Protein AF-A0A7Z9KFK8-F1 (afdb_monomer_lite)

Structure (mmCIF, N/CA/C/O backbone):
data_AF-A0A7Z9KFK8-F1
#
_entry.id   AF-A0A7Z9KFK8-F1
#
loop_
_atom_site.group_PDB
_atom_site.id
_atom_site.type_symbol
_atom_site.label_atom_id
_atom_site.label_alt_id
_atom_site.label_comp_id
_atom_site.label_asym_id
_atom_site.label_entity_id
_atom_site.label_seq_id
_atom_site.pdbx_PDB_ins_code
_atom_site.Cartn_x
_atom_site.Cartn_y
_atom_site.Cartn_z
_atom_site.occupancy
_atom_site.B_iso_or_equiv
_atom_site.auth_seq_id
_atom_site.auth_comp_id
_atom_site.auth_asym_id
_atom_site.auth_atom_id
_atom_site.pdbx_PDB_model_num
ATOM 1 N N . MET A 1 1 ? 0.778 9.798 16.156 1.00 34.56 1 MET A N 1
ATOM 2 C CA . MET A 1 1 ? 1.479 8.511 15.940 1.00 34.56 1 MET A CA 1
ATOM 3 C C . MET A 1 1 ? 1.431 8.204 14.452 1.00 34.56 1 MET A C 1
ATOM 5 O O . MET A 1 1 ? 0.389 7.818 13.950 1.00 34.56 1 MET A O 1
ATOM 9 N N . THR A 1 2 ? 2.523 8.495 13.750 1.00 33.72 2 THR A N 1
ATOM 10 C CA . THR A 1 2 ? 2.667 8.562 12.281 1.00 33.72 2 THR A CA 1
ATOM 11 C C . THR A 1 2 ? 3.536 7.418 11.734 1.00 33.72 2 THR A C 1
ATOM 13 O O . THR A 1 2 ? 4.184 7.559 10.703 1.00 33.72 2 THR A O 1
ATOM 16 N N . TRP A 1 3 ? 3.560 6.272 12.418 1.00 33.00 3 TRP A N 1
ATOM 17 C CA . TRP A 1 3 ? 4.518 5.192 12.146 1.00 33.00 3 TRP A CA 1
ATOM 18 C C . TRP A 1 3 ? 4.251 4.384 10.862 1.00 33.00 3 TRP A C 1
ATOM 20 O O . TRP A 1 3 ? 5.112 3.622 10.447 1.00 33.00 3 TRP A O 1
ATOM 30 N N . HIS A 1 4 ? 3.114 4.571 10.186 1.00 51.75 4 HIS A N 1
ATOM 31 C CA . HIS A 1 4 ? 2.727 3.735 9.035 1.00 51.75 4 HIS A CA 1
ATOM 32 C C . HIS A 1 4 ? 3.219 4.253 7.670 1.00 51.75 4 HIS A C 1
ATOM 34 O O . HIS A 1 4 ? 3.119 3.540 6.680 1.00 51.75 4 HIS A O 1
ATOM 40 N N . ARG A 1 5 ? 3.736 5.490 7.589 1.00 55.34 5 ARG A N 1
ATOM 41 C CA . ARG A 1 5 ? 4.104 6.131 6.305 1.00 55.34 5 ARG A CA 1
ATOM 42 C C . ARG A 1 5 ? 5.576 5.994 5.908 1.00 55.34 5 ARG A C 1
ATOM 44 O O . ARG A 1 5 ? 5.968 6.530 4.885 1.00 55.34 5 ARG A O 1
ATOM 51 N N . LEU A 1 6 ? 6.403 5.324 6.708 1.00 59.72 6 LEU A N 1
ATOM 52 C CA . LEU A 1 6 ? 7.857 5.293 6.482 1.00 59.72 6 LEU A CA 1
ATOM 53 C C . LEU A 1 6 ? 8.360 4.013 5.815 1.00 59.72 6 LEU A C 1
ATOM 55 O O . LEU A 1 6 ? 9.530 3.944 5.449 1.00 59.72 6 LEU A O 1
ATOM 59 N N . ALA A 1 7 ? 7.500 3.012 5.636 1.00 73.12 7 ALA A N 1
ATOM 60 C CA . ALA A 1 7 ? 7.941 1.707 5.168 1.00 73.12 7 ALA A CA 1
ATOM 61 C C . ALA A 1 7 ? 8.442 1.730 3.710 1.00 73.12 7 ALA A C 1
ATOM 63 O O . ALA A 1 7 ? 9.516 1.196 3.438 1.00 73.12 7 ALA A O 1
ATOM 64 N N . LEU A 1 8 ? 7.746 2.408 2.787 1.00 76.75 8 LEU A N 1
ATOM 65 C CA . LEU A 1 8 ? 8.168 2.456 1.381 1.00 76.75 8 LEU A CA 1
ATOM 66 C C . LEU A 1 8 ? 9.407 3.344 1.162 1.00 76.75 8 LEU A C 1
ATOM 68 O O . LEU A 1 8 ? 10.319 2.897 0.467 1.00 76.75 8 LEU A O 1
ATOM 72 N N . PRO A 1 9 ? 9.542 4.532 1.792 1.00 83.31 9 PRO A N 1
ATOM 73 C CA . PRO A 1 9 ? 10.786 5.304 1.746 1.00 83.31 9 PRO A CA 1
ATOM 74 C C . PRO A 1 9 ? 11.987 4.545 2.316 1.00 83.31 9 PRO A C 1
ATOM 76 O O . PRO A 1 9 ? 13.079 4.589 1.744 1.00 83.31 9 PRO A O 1
ATOM 79 N N . ALA A 1 10 ? 11.795 3.818 3.423 1.00 81.19 10 ALA A N 1
ATOM 80 C CA . ALA A 1 10 ? 12.844 2.992 4.012 1.00 81.19 10 ALA A CA 1
ATOM 81 C C . ALA A 1 10 ? 13.258 1.852 3.067 1.00 81.19 10 ALA A C 1
ATOM 83 O O . ALA A 1 10 ? 14.452 1.639 2.854 1.00 81.19 10 ALA A O 1
ATOM 84 N N . ALA A 1 11 ? 12.290 1.181 2.435 1.00 80.94 11 ALA A N 1
ATOM 85 C CA . ALA A 1 11 ? 12.551 0.149 1.433 1.00 80.94 11 ALA A CA 1
ATOM 86 C C . ALA A 1 11 ? 13.299 0.700 0.207 1.00 80.94 11 ALA A C 1
ATOM 88 O O . ALA A 1 11 ? 14.254 0.079 -0.253 1.00 80.94 11 ALA A O 1
ATOM 89 N N . ILE A 1 12 ? 12.925 1.888 -0.287 1.00 84.81 12 ILE A N 1
ATOM 90 C CA . ILE A 1 12 ? 13.634 2.583 -1.375 1.00 84.81 12 ILE A CA 1
ATOM 91 C C . ILE A 1 12 ? 15.085 2.857 -0.981 1.00 84.81 12 ILE A C 1
ATOM 93 O O . ILE A 1 12 ? 16.001 2.557 -1.744 1.00 84.81 12 ILE A O 1
ATOM 97 N N . THR A 1 13 ? 15.302 3.380 0.225 1.00 86.50 13 THR A N 1
ATOM 98 C CA . THR A 1 13 ? 16.644 3.702 0.727 1.00 86.50 13 THR A CA 1
ATOM 99 C C . THR A 1 13 ? 17.506 2.445 0.829 1.00 86.50 13 THR A C 1
ATOM 101 O O . THR A 1 13 ? 18.637 2.431 0.350 1.00 86.50 13 THR A O 1
ATOM 104 N N . SER A 1 14 ? 16.955 1.366 1.389 1.00 83.12 14 SER A N 1
ATOM 105 C CA . SER A 1 14 ? 17.642 0.077 1.499 1.00 83.12 14 SER A CA 1
ATOM 106 C C . SER A 1 14 ? 17.992 -0.505 0.125 1.00 83.12 14 SER A C 1
ATOM 108 O O . SER A 1 14 ? 19.139 -0.887 -0.102 1.00 83.12 14 SER A O 1
ATOM 110 N N . ALA A 1 15 ? 17.049 -0.487 -0.821 1.00 82.69 15 ALA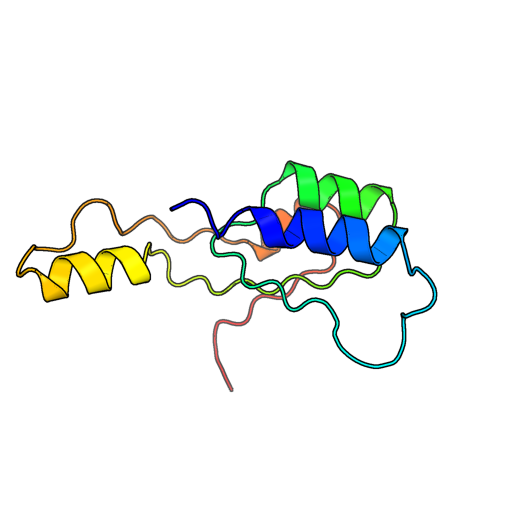 A N 1
ATOM 111 C CA . ALA A 1 15 ? 17.257 -0.991 -2.176 1.00 82.69 15 ALA A CA 1
ATOM 112 C C . ALA A 1 15 ? 18.320 -0.205 -2.964 1.00 82.69 15 ALA A C 1
ATOM 114 O O . ALA A 1 15 ? 19.010 -0.782 -3.805 1.00 82.69 15 ALA A O 1
ATOM 115 N N . LEU A 1 16 ? 18.449 1.099 -2.704 1.00 84.12 16 LEU A N 1
ATOM 116 C CA . LEU A 1 16 ? 19.483 1.946 -3.302 1.00 84.12 16 LEU A CA 1
ATOM 117 C C . LEU A 1 16 ? 20.854 1.745 -2.645 1.00 84.12 16 LEU A C 1
ATOM 119 O O . LEU A 1 16 ? 21.867 1.813 -3.337 1.00 84.12 16 LEU A O 1
ATOM 123 N N . HIS A 1 17 ? 20.895 1.503 -1.333 1.00 85.38 17 HIS A N 1
ATOM 124 C CA . HIS A 1 17 ? 22.148 1.314 -0.603 1.00 85.38 17 HIS A CA 1
ATOM 125 C C . HIS A 1 17 ? 22.779 -0.063 -0.865 1.00 85.38 17 HIS A C 1
ATOM 127 O O . HIS A 1 17 ? 23.996 -0.167 -0.985 1.00 85.38 17 HIS A O 1
ATOM 133 N N . GLU A 1 18 ? 21.964 -1.114 -1.004 1.00 77.25 18 GLU A N 1
ATOM 134 C CA . GLU A 1 18 ? 22.435 -2.498 -1.159 1.00 77.25 18 GLU A CA 1
ATOM 135 C C . GLU A 1 18 ? 21.780 -3.224 -2.355 1.00 77.25 18 GLU A C 1
ATOM 137 O O . GLU A 1 18 ? 21.079 -4.227 -2.189 1.00 77.25 18 GLU A O 1
ATOM 142 N N . PRO A 1 19 ? 22.031 -2.783 -3.602 1.00 66.25 19 PRO A N 1
ATOM 143 C CA . PRO A 1 19 ? 21.339 -3.298 -4.789 1.00 66.25 19 PRO A CA 1
ATOM 144 C C . PRO A 1 19 ? 21.612 -4.786 -5.090 1.00 66.25 19 PRO A C 1
ATOM 146 O O . PRO A 1 19 ? 20.836 -5.419 -5.807 1.00 66.25 19 PRO A O 1
ATOM 149 N N . GLN A 1 20 ? 22.701 -5.345 -4.545 1.00 66.38 20 GLN A N 1
ATOM 150 C CA . GLN A 1 20 ? 23.139 -6.737 -4.726 1.00 66.38 20 GLN A CA 1
ATOM 151 C C . GLN A 1 20 ? 22.428 -7.734 -3.789 1.00 66.38 20 GLN A C 1
ATOM 153 O O . GLN A 1 20 ? 22.490 -8.933 -4.037 1.00 66.38 20 GLN A O 1
ATOM 158 N N . ARG A 1 21 ? 21.697 -7.289 -2.750 1.00 65.19 21 ARG A N 1
ATOM 159 C CA . ARG A 1 21 ? 20.957 -8.184 -1.824 1.00 65.19 21 ARG A CA 1
ATOM 160 C C . ARG A 1 21 ? 19.685 -8.806 -2.423 1.00 65.19 21 ARG A C 1
ATOM 162 O O . ARG A 1 21 ? 18.843 -9.349 -1.710 1.00 65.19 21 ARG A O 1
ATOM 169 N N . ARG A 1 22 ? 19.550 -8.782 -3.749 1.00 53.38 22 ARG A N 1
ATOM 170 C CA . ARG A 1 22 ? 18.513 -9.503 -4.492 1.00 53.38 22 ARG A CA 1
ATOM 171 C C . ARG A 1 22 ? 18.824 -11.003 -4.450 1.00 53.38 22 ARG A C 1
ATOM 173 O O . ARG A 1 22 ? 19.415 -11.527 -5.385 1.00 53.38 22 ARG A O 1
ATOM 180 N N . GLY A 1 23 ? 18.463 -11.703 -3.377 1.00 39.72 23 GLY A N 1
ATOM 181 C CA . GLY A 1 23 ? 18.571 -13.168 -3.400 1.00 39.72 23 GLY A CA 1
ATOM 182 C C . GLY A 1 23 ? 18.495 -13.914 -2.078 1.00 39.72 23 GLY A C 1
ATOM 183 O O . GLY A 1 23 ? 18.205 -15.105 -2.095 1.00 39.72 23 GLY A O 1
ATOM 184 N N . SER A 1 24 ? 18.697 -13.273 -0.931 1.00 30.56 24 SER A N 1
ATOM 185 C CA . SER A 1 24 ? 18.605 -13.985 0.345 1.00 30.56 24 SER A CA 1
ATOM 186 C C . SER A 1 24 ? 18.176 -13.045 1.458 1.00 30.56 24 SER A C 1
ATOM 188 O O . SER A 1 24 ? 18.928 -12.149 1.827 1.00 30.56 24 SER A O 1
ATOM 190 N N . VAL A 1 25 ? 17.002 -13.332 2.021 1.00 30.75 25 VAL A N 1
ATOM 191 C CA . VAL A 1 25 ? 16.434 -12.730 3.234 1.00 30.75 25 VAL A CA 1
ATOM 192 C C . VAL A 1 25 ? 15.849 -11.330 3.037 1.00 30.75 25 VAL A C 1
ATOM 194 O O . VAL A 1 25 ? 16.554 -10.344 2.858 1.00 30.75 25 VAL A O 1
ATOM 197 N N . GLY A 1 26 ? 14.520 -11.276 3.158 1.00 32.75 26 GLY A N 1
ATOM 198 C CA . GLY A 1 26 ? 13.763 -10.051 3.362 1.00 32.75 26 GLY A CA 1
ATOM 199 C C . GLY A 1 26 ? 13.622 -9.212 2.106 1.00 32.75 26 GLY A C 1
ATOM 200 O O . GLY A 1 26 ? 14.186 -8.125 2.011 1.00 32.75 26 GLY A O 1
ATOM 201 N N . THR A 1 27 ? 12.757 -9.634 1.183 1.00 41.41 27 THR A N 1
ATOM 202 C CA . THR A 1 27 ? 11.923 -8.619 0.539 1.00 41.41 27 THR A CA 1
ATOM 203 C C . THR A 1 27 ? 11.356 -7.772 1.676 1.00 41.41 27 THR A C 1
ATOM 205 O O . THR A 1 27 ? 10.854 -8.380 2.623 1.00 41.41 27 THR A O 1
ATOM 208 N N . PRO A 1 28 ? 11.508 -6.438 1.698 1.00 46.41 28 PRO A N 1
ATOM 209 C CA . PRO A 1 28 ? 10.935 -5.655 2.777 1.00 46.41 28 PRO A CA 1
ATOM 210 C C . PRO A 1 28 ? 9.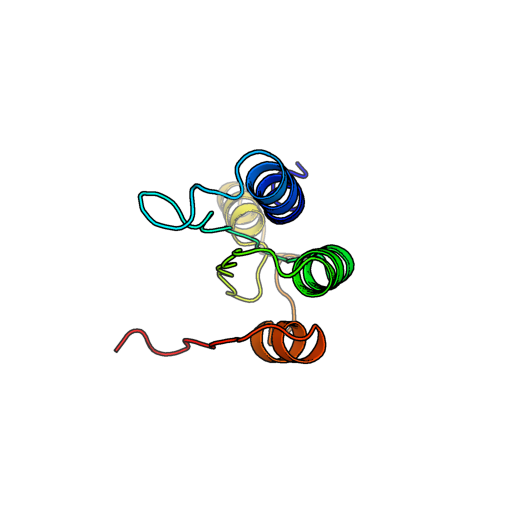424 -5.801 2.650 1.00 46.41 28 PRO A C 1
ATOM 212 O O . PRO A 1 28 ? 8.800 -5.086 1.874 1.00 46.41 28 PRO A O 1
ATOM 215 N N . GLU A 1 29 ? 8.858 -6.784 3.350 1.00 42.50 29 GLU A N 1
ATOM 216 C CA . GLU A 1 29 ? 7.429 -6.970 3.516 1.00 42.50 29 GLU A CA 1
ATOM 217 C C . GLU A 1 29 ? 6.959 -5.737 4.265 1.00 42.50 29 GLU A C 1
ATOM 219 O O . GLU A 1 29 ? 7.019 -5.619 5.486 1.00 42.50 29 GLU A O 1
ATOM 224 N N . MET A 1 30 ? 6.632 -4.725 3.479 1.00 49.44 30 MET A N 1
ATOM 225 C CA . MET A 1 30 ? 6.089 -3.497 3.987 1.00 49.44 30 MET A CA 1
ATOM 226 C C . MET A 1 30 ? 4.709 -3.831 4.516 1.00 49.44 30 MET A C 1
ATOM 228 O O . MET A 1 30 ? 3.892 -4.334 3.766 1.00 49.44 30 MET A O 1
ATOM 232 N N . GLU A 1 31 ? 4.436 -3.515 5.773 1.00 47.38 31 GLU A N 1
ATOM 233 C CA . GLU A 1 31 ? 3.070 -3.426 6.260 1.00 47.38 31 GLU A CA 1
ATOM 234 C C . GLU A 1 31 ? 2.619 -1.971 6.110 1.00 47.38 31 GLU A C 1
ATOM 236 O O . GLU A 1 31 ? 2.762 -1.152 7.020 1.00 47.38 31 GLU A O 1
ATOM 241 N N . ALA A 1 32 ? 2.150 -1.595 4.920 1.00 52.72 32 ALA A N 1
ATOM 242 C CA . ALA A 1 32 ? 1.552 -0.280 4.742 1.00 52.72 32 ALA A CA 1
ATOM 243 C C . ALA A 1 32 ? 0.042 -0.405 4.851 1.00 52.72 32 ALA A C 1
ATOM 245 O O . ALA A 1 32 ? -0.597 -0.971 3.972 1.00 52.72 32 ALA A O 1
ATOM 246 N N . SER A 1 33 ? -0.538 0.206 5.883 1.00 52.31 33 SER A N 1
ATOM 247 C CA . SER A 1 33 ? -1.980 0.465 5.898 1.00 52.31 33 SER A CA 1
ATOM 248 C C . SER A 1 33 ? -2.390 1.406 4.761 1.00 52.31 33 SER A C 1
ATOM 250 O O . SER A 1 33 ? -3.533 1.379 4.314 1.00 52.31 33 SER A O 1
ATOM 252 N N . GLN A 1 34 ? -1.453 2.228 4.264 1.00 61.84 34 GLN A N 1
ATOM 253 C CA . GLN A 1 34 ? -1.672 3.057 3.086 1.00 61.84 34 GLN A CA 1
ATOM 254 C C . GLN A 1 34 ? -0.346 3.442 2.400 1.00 61.84 34 GLN A C 1
ATOM 256 O O . GLN A 1 34 ? 0.373 4.301 2.918 1.00 61.84 34 GLN A O 1
ATOM 261 N N . PRO A 1 35 ? 0.008 2.833 1.253 1.00 63.22 35 PRO A N 1
ATOM 262 C CA . PRO A 1 35 ? 1.166 3.263 0.471 1.00 63.22 35 PRO A CA 1
ATOM 263 C C . PRO A 1 35 ? 0.979 4.692 -0.064 1.00 63.22 35 PRO A C 1
ATOM 265 O O . PRO A 1 35 ? -0.119 5.076 -0.475 1.00 63.22 35 PRO A O 1
ATOM 268 N N . CYS A 1 36 ? 2.055 5.485 -0.092 1.00 71.12 36 CYS A N 1
ATOM 269 C CA . CYS A 1 36 ? 2.045 6.783 -0.761 1.00 71.12 36 CYS A CA 1
ATOM 270 C C . CYS A 1 36 ? 2.212 6.588 -2.274 1.00 71.12 36 CYS A C 1
ATOM 272 O O . CYS A 1 36 ? 3.176 5.971 -2.730 1.00 71.12 36 CYS A O 1
ATOM 274 N N . LEU A 1 37 ? 1.309 7.165 -3.071 1.00 75.81 37 LEU A N 1
ATOM 275 C CA . LEU A 1 37 ? 1.347 7.072 -4.538 1.00 75.81 37 LEU A CA 1
ATOM 276 C C . LEU A 1 37 ? 2.681 7.548 -5.136 1.00 75.81 37 LEU A C 1
ATOM 278 O O . LEU A 1 37 ? 3.203 6.936 -6.066 1.00 75.81 37 LEU A O 1
ATOM 282 N N . GLY A 1 38 ? 3.257 8.620 -4.583 1.00 82.31 38 GLY A N 1
ATOM 283 C CA . GLY A 1 38 ? 4.525 9.171 -5.070 1.00 82.31 38 GLY A CA 1
ATOM 284 C C . GLY A 1 38 ? 5.713 8.226 -4.871 1.00 82.31 38 GLY A C 1
ATOM 285 O O . GLY A 1 38 ? 6.632 8.182 -5.690 1.00 82.31 38 GLY A O 1
ATOM 286 N N . GLU A 1 39 ? 5.686 7.424 -3.811 1.00 83.44 39 GLU A N 1
ATOM 287 C CA . GLU A 1 39 ? 6.753 6.474 -3.495 1.00 83.44 39 GLU A CA 1
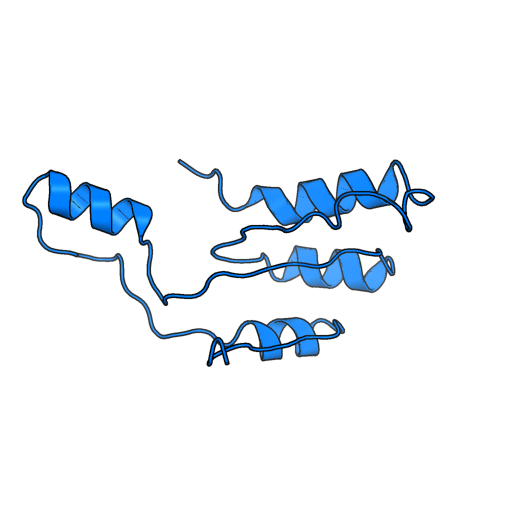ATOM 288 C C . GLU A 1 39 ? 6.676 5.238 -4.403 1.00 83.44 39 GLU A C 1
ATOM 290 O O . GLU A 1 39 ? 7.713 4.771 -4.877 1.00 83.44 39 GLU A O 1
ATOM 295 N N . LEU A 1 40 ? 5.463 4.774 -4.742 1.00 86.38 40 LEU A N 1
ATOM 296 C CA . LEU A 1 40 ? 5.262 3.723 -5.748 1.00 86.38 40 LEU A CA 1
ATOM 297 C C . LEU A 1 40 ? 5.857 4.144 -7.098 1.00 86.38 40 LEU A C 1
ATOM 299 O O . LEU A 1 40 ? 6.653 3.407 -7.682 1.00 86.38 40 LEU A O 1
ATOM 303 N N . ALA A 1 41 ? 5.540 5.356 -7.562 1.00 89.12 41 ALA A N 1
ATOM 304 C CA . ALA A 1 41 ? 6.080 5.881 -8.815 1.00 89.12 41 ALA A CA 1
ATOM 305 C C . ALA A 1 41 ? 7.614 6.009 -8.786 1.00 89.12 41 ALA A C 1
ATOM 307 O O . ALA A 1 41 ? 8.288 5.707 -9.771 1.00 89.12 41 ALA A O 1
ATOM 308 N N . THR A 1 42 ? 8.182 6.414 -7.646 1.00 89.62 42 THR A N 1
ATOM 309 C CA . THR A 1 42 ? 9.637 6.535 -7.472 1.00 89.62 42 THR A CA 1
ATOM 310 C C . THR A 1 42 ? 10.327 5.179 -7.605 1.00 89.62 42 THR A C 1
ATOM 312 O O . THR A 1 42 ? 11.277 5.034 -8.373 1.00 89.62 42 THR A O 1
ATOM 315 N N . ALA A 1 43 ? 9.833 4.162 -6.904 1.00 87.44 43 ALA A N 1
ATOM 316 C CA . ALA A 1 43 ? 10.417 2.828 -6.963 1.00 87.44 43 ALA A CA 1
ATOM 317 C C . ALA A 1 43 ? 10.282 2.177 -8.351 1.00 87.44 43 ALA A C 1
ATOM 319 O O . ALA A 1 43 ? 11.245 1.561 -8.814 1.00 87.44 43 ALA A O 1
ATOM 320 N N . ALA A 1 44 ? 9.163 2.394 -9.056 1.00 90.62 44 ALA A N 1
ATOM 321 C CA . ALA A 1 44 ? 9.002 1.962 -10.446 1.00 90.62 44 ALA A CA 1
ATOM 322 C C . ALA A 1 44 ? 10.003 2.658 -11.383 1.00 90.62 44 ALA A C 1
ATOM 324 O O . ALA A 1 44 ? 10.697 1.996 -12.156 1.00 90.62 44 ALA A O 1
ATOM 325 N N . ARG A 1 45 ? 10.152 3.987 -11.272 1.00 91.62 45 ARG A N 1
ATOM 326 C CA . ARG A 1 45 ? 11.090 4.778 -12.089 1.00 91.62 45 ARG A CA 1
ATOM 327 C C . ARG A 1 45 ? 12.536 4.300 -11.958 1.00 91.62 45 ARG A C 1
ATOM 329 O O . ARG A 1 45 ? 13.274 4.313 -12.939 1.00 91.62 45 ARG A O 1
ATOM 336 N N . HIS A 1 46 ? 12.939 3.886 -10.761 1.00 89.44 46 HIS A N 1
ATOM 337 C CA . HIS A 1 46 ? 14.288 3.388 -10.488 1.00 89.44 46 HIS A CA 1
ATOM 338 C C . HIS A 1 46 ? 14.432 1.868 -10.660 1.00 89.44 46 HIS A C 1
ATOM 340 O O . HIS A 1 46 ? 15.512 1.338 -10.405 1.00 89.44 46 HIS A O 1
ATOM 346 N N . SER A 1 47 ? 13.379 1.163 -11.103 1.00 87.88 47 SER A N 1
ATOM 347 C CA . SER A 1 47 ? 13.371 -0.302 -11.257 1.00 87.88 47 SER A CA 1
ATOM 348 C C . SER A 1 47 ? 13.882 -1.025 -10.000 1.00 87.88 47 SER A C 1
ATOM 350 O O . SER A 1 47 ? 14.699 -1.953 -10.069 1.00 87.88 47 SER A O 1
ATOM 352 N N . LEU A 1 48 ? 13.451 -0.547 -8.826 1.00 85.56 48 LEU A N 1
ATOM 353 C CA . LEU A 1 48 ? 13.894 -1.089 -7.545 1.00 85.56 48 LEU A CA 1
ATOM 354 C C . LEU A 1 48 ? 13.203 -2.434 -7.266 1.00 85.56 48 LEU A C 1
ATOM 356 O O . LEU A 1 48 ? 12.010 -2.579 -7.528 1.00 85.56 48 LEU A O 1
ATOM 360 N N . PRO A 1 49 ? 13.923 -3.422 -6.708 1.00 83.44 49 PRO A N 1
ATOM 361 C CA . PRO A 1 49 ? 13.428 -4.778 -6.480 1.00 83.44 49 PRO A CA 1
ATOM 362 C C . PRO A 1 49 ? 12.600 -4.857 -5.183 1.00 83.44 49 PRO A C 1
ATOM 364 O O . PRO A 1 49 ? 12.932 -5.607 -4.269 1.00 83.44 49 PRO A O 1
ATOM 367 N N . ILE A 1 50 ? 11.562 -4.032 -5.056 1.00 83.50 50 ILE A N 1
ATOM 368 C CA . ILE A 1 50 ? 10.751 -3.925 -3.836 1.00 83.50 50 ILE A CA 1
ATOM 369 C C . ILE A 1 50 ? 9.458 -4.722 -4.028 1.00 83.50 50 ILE A C 1
ATOM 371 O O . ILE A 1 50 ? 8.829 -4.636 -5.077 1.00 83.50 50 ILE A O 1
ATOM 375 N N . THR A 1 51 ? 9.033 -5.473 -3.009 1.00 84.69 51 THR A N 1
ATOM 376 C CA . THR A 1 51 ? 7.664 -6.015 -2.935 1.00 84.69 51 THR A CA 1
ATOM 377 C C . THR A 1 51 ? 6.960 -5.370 -1.760 1.00 84.69 51 THR A C 1
ATOM 379 O O . THR A 1 51 ? 7.475 -5.403 -0.650 1.00 84.69 51 THR A O 1
ATOM 382 N N . ALA A 1 52 ? 5.795 -4.781 -2.005 1.00 81.44 52 ALA A N 1
ATOM 383 C CA . ALA A 1 52 ? 4.967 -4.189 -0.965 1.00 81.44 52 ALA A CA 1
ATOM 384 C C . ALA A 1 52 ? 3.804 -5.127 -0.626 1.00 81.44 52 ALA A C 1
ATOM 386 O O . ALA A 1 52 ? 3.120 -5.606 -1.531 1.00 81.44 52 ALA A O 1
ATOM 387 N N . LEU A 1 53 ? 3.565 -5.352 0.666 1.00 83.25 53 LEU A N 1
ATOM 388 C CA . LEU A 1 53 ? 2.378 -6.036 1.167 1.00 83.25 53 LEU A CA 1
ATOM 389 C C . LEU A 1 53 ? 1.414 -4.986 1.744 1.00 83.25 53 LEU A C 1
ATOM 391 O O . LEU A 1 53 ? 1.810 -3.949 2.271 1.00 83.25 53 LEU A O 1
ATOM 395 N N . VAL A 1 54 ? 0.114 -5.189 1.583 1.00 82.12 54 VAL A N 1
ATOM 396 C CA . VAL A 1 54 ? -0.888 -4.254 2.106 1.00 82.12 54 VAL A CA 1
ATOM 397 C C . VAL A 1 54 ? -1.987 -5.072 2.758 1.00 82.12 54 VAL A C 1
ATOM 399 O O . VAL A 1 54 ? -2.744 -5.753 2.066 1.00 82.12 54 VAL A O 1
ATOM 402 N N . PHE A 1 55 ? -2.090 -4.995 4.087 1.00 82.62 55 PHE A N 1
ATOM 403 C CA . PHE A 1 55 ? -3.275 -5.474 4.792 1.00 82.62 55 PHE A CA 1
ATOM 404 C C . PHE A 1 55 ? -4.351 -4.402 4.704 1.00 82.62 55 PHE A C 1
ATOM 406 O O . PHE A 1 55 ? -4.198 -3.294 5.214 1.00 82.62 55 PHE A O 1
ATOM 413 N N . ASN A 1 56 ? -5.433 -4.740 4.014 1.00 83.06 56 ASN A N 1
ATOM 414 C CA . ASN A 1 56 ? -6.530 -3.828 3.753 1.00 83.06 56 ASN A CA 1
ATOM 415 C C . ASN A 1 56 ? -7.832 -4.405 4.304 1.00 83.06 56 ASN A C 1
ATOM 417 O O . ASN A 1 56 ? -8.500 -5.200 3.646 1.00 83.06 56 ASN A O 1
ATOM 421 N N . ASP A 1 57 ? -8.190 -3.972 5.504 1.00 85.12 57 ASP A N 1
ATOM 422 C CA . ASP A 1 57 ? -9.468 -4.250 6.162 1.00 85.12 57 ASP A CA 1
ATOM 423 C C . ASP A 1 57 ? -10.425 -3.043 6.117 1.00 85.12 57 ASP A C 1
ATOM 425 O O . ASP A 1 57 ? -11.459 -3.030 6.787 1.00 85.12 57 ASP A O 1
ATOM 429 N N . ALA A 1 58 ? -10.086 -2.028 5.310 1.00 86.56 58 ALA A N 1
ATOM 430 C CA . ALA A 1 58 ? -10.819 -0.774 5.175 1.00 86.56 58 ALA A CA 1
ATOM 431 C C . ALA A 1 58 ? -11.045 -0.034 6.515 1.00 86.56 58 ALA A C 1
ATOM 433 O O . ALA A 1 58 ? -12.068 0.633 6.732 1.00 86.56 58 ALA A O 1
ATOM 434 N N . ALA A 1 59 ? -10.086 -0.158 7.438 1.00 84.75 59 ALA A N 1
ATOM 435 C CA . ALA A 1 59 ? -10.176 0.406 8.771 1.00 84.75 59 ALA A CA 1
ATOM 436 C C . ALA A 1 59 ? -8.855 1.004 9.281 1.00 84.75 59 ALA A C 1
ATOM 438 O O . ALA A 1 59 ? -7.759 0.723 8.804 1.00 84.75 59 ALA A O 1
ATOM 439 N N . LEU A 1 60 ? -8.962 1.868 10.292 1.00 84.94 60 LEU A N 1
ATOM 440 C CA . LEU A 1 60 ? -7.849 2.232 11.168 1.00 84.94 60 LEU A CA 1
ATOM 441 C C . LEU A 1 60 ? -7.866 1.295 12.380 1.00 84.94 60 LEU A C 1
ATOM 443 O O . LEU A 1 60 ? -8.136 1.725 13.503 1.00 84.94 60 LEU A O 1
ATOM 447 N N . SER A 1 61 ? -7.628 0.005 12.152 1.00 84.31 61 SER A N 1
ATOM 448 C CA . SER A 1 61 ? -7.956 -1.058 13.113 1.00 84.31 61 SER A CA 1
ATOM 449 C C . SER A 1 61 ? -7.297 -0.911 14.480 1.00 84.31 61 SER A C 1
ATOM 451 O O . SER A 1 61 ? -7.952 -1.097 15.501 1.00 84.31 61 SER A O 1
ATOM 453 N N . LEU A 1 62 ? -6.047 -0.448 14.549 1.00 86.69 62 LEU A N 1
ATOM 454 C CA . LEU A 1 62 ? -5.401 -0.178 15.840 1.00 86.69 62 LEU A CA 1
ATOM 455 C C . LEU A 1 62 ? -6.020 1.005 16.599 1.00 86.69 62 LEU A C 1
ATOM 457 O O . LEU A 1 62 ? -5.944 1.055 17.825 1.00 86.69 62 LEU A O 1
ATOM 461 N N . ILE A 1 63 ? -6.599 1.982 15.898 1.00 86.31 63 ILE A N 1
ATOM 462 C CA . ILE A 1 63 ? -7.310 3.102 16.529 1.00 86.31 63 ILE A CA 1
ATOM 463 C C . ILE A 1 63 ? -8.691 2.638 16.983 1.00 86.31 63 ILE A C 1
ATOM 465 O O . ILE A 1 63 ? -9.104 2.980 18.087 1.00 86.31 63 ILE A O 1
ATOM 469 N N . ASP A 1 64 ? -9.364 1.821 16.179 1.00 86.94 64 ASP A N 1
ATOM 470 C CA . ASP A 1 64 ? -10.642 1.212 16.535 1.00 86.94 64 ASP A CA 1
ATOM 471 C C . ASP A 1 64 ? -10.532 0.364 17.812 1.00 86.94 64 ASP A C 1
ATOM 473 O O . ASP A 1 64 ? -11.248 0.609 18.781 1.00 86.94 64 ASP A O 1
ATOM 477 N N . VAL A 1 65 ? -9.535 -0.526 17.890 1.00 90.25 65 VAL A N 1
ATOM 478 C CA . VAL A 1 65 ? -9.248 -1.310 19.105 1.00 90.25 65 VAL A CA 1
ATOM 479 C C . VAL A 1 65 ? -9.055 -0.399 20.324 1.00 90.25 65 VAL A C 1
ATOM 481 O O . VAL A 1 65 ? -9.592 -0.674 21.395 1.00 90.25 65 VAL A O 1
ATOM 484 N N . LYS A 1 66 ? -8.352 0.731 20.175 1.00 90.19 66 LYS A N 1
ATOM 485 C CA . LYS A 1 66 ? -8.151 1.698 21.270 1.00 90.19 66 LYS A CA 1
ATOM 486 C C . LYS A 1 66 ? -9.429 2.443 21.662 1.00 90.19 66 LYS A C 1
ATOM 488 O O . LYS A 1 66 ? -9.576 2.782 22.834 1.00 90.19 66 LYS A O 1
ATOM 493 N N . GLN A 1 67 ? -10.329 2.732 20.719 1.00 92.88 67 GLN A N 1
ATOM 494 C CA . GLN A 1 67 ? -11.635 3.326 21.024 1.00 92.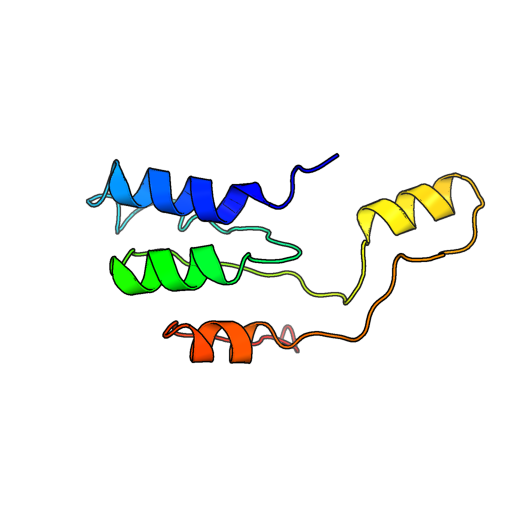88 67 GLN A CA 1
ATOM 495 C C . GLN A 1 67 ? -12.490 2.337 21.819 1.00 92.88 67 GLN A C 1
ATOM 497 O O . GLN A 1 67 ? -12.987 2.688 22.889 1.00 92.88 67 GLN A O 1
ATOM 502 N N . GLN A 1 68 ? -12.557 1.084 21.365 1.00 92.75 68 GLN A N 1
ATOM 503 C CA . GLN A 1 68 ? -13.309 0.018 22.028 1.00 92.75 68 GLN A CA 1
ATOM 504 C C . GLN A 1 68 ? -12.784 -0.269 23.440 1.00 92.75 68 GLN A C 1
ATOM 506 O O . GLN A 1 68 ? -13.567 -0.337 24.384 1.00 92.75 68 GLN A O 1
ATOM 511 N N . GLN A 1 69 ? -11.460 -0.337 23.623 1.00 95.12 69 GLN A N 1
ATOM 512 C CA . GLN A 1 69 ? -10.830 -0.506 24.942 1.00 95.12 69 GLN A CA 1
ATOM 513 C C . GLN A 1 69 ? -11.178 0.615 25.935 1.00 95.12 69 GLN A C 1
ATOM 515 O O . GLN A 1 69 ? -11.127 0.404 27.143 1.00 95.12 69 GLN A O 1
ATOM 520 N N . ARG A 1 70 ? -11.531 1.808 25.442 1.00 95.31 70 ARG A N 1
ATOM 521 C CA . ARG A 1 70 ? -11.953 2.959 26.257 1.00 95.31 70 ARG A CA 1
ATOM 522 C C . ARG A 1 70 ? -13.474 3.057 26.418 1.00 95.31 70 ARG A C 1
ATOM 524 O O . ARG A 1 70 ? -13.956 4.043 26.965 1.00 95.31 70 ARG A O 1
ATOM 531 N N . GLY A 1 71 ? -14.227 2.074 25.921 1.00 95.19 71 GLY A N 1
ATOM 532 C CA . GLY A 1 71 ? -15.691 2.081 25.928 1.00 95.19 71 GLY A CA 1
ATOM 533 C C . GLY A 1 71 ? -16.316 3.052 24.921 1.00 95.19 71 GLY A C 1
ATOM 534 O O . GLY A 1 71 ? -17.518 3.306 24.981 1.00 95.19 71 GLY A O 1
ATOM 535 N N . PHE A 1 72 ? -15.531 3.608 23.994 1.00 94.19 72 PHE A N 1
ATOM 536 C CA . PHE A 1 72 ? -16.057 4.451 22.927 1.00 94.19 72 PHE A CA 1
ATOM 537 C C . PHE A 1 72 ? -16.599 3.602 21.777 1.00 94.19 72 PHE A C 1
ATOM 539 O O . PHE A 1 72 ? -16.065 2.542 21.448 1.00 94.19 72 PHE A O 1
ATOM 546 N N . LYS A 1 73 ? -17.650 4.104 21.123 1.00 91.69 73 LYS A N 1
ATOM 547 C CA . LYS A 1 73 ? -18.110 3.562 19.840 1.00 91.69 73 LYS A CA 1
ATOM 548 C C . LYS A 1 73 ? -17.079 3.874 18.758 1.00 91.69 73 LYS A C 1
ATOM 550 O O . LYS A 1 73 ? -16.515 4.967 18.761 1.00 91.69 73 LYS A O 1
ATOM 555 N N . ALA A 1 74 ? -16.915 2.953 17.812 1.00 88.81 74 ALA A N 1
ATOM 556 C CA . ALA A 1 74 ? -16.094 3.163 16.627 1.00 88.81 74 ALA A CA 1
ATOM 557 C C . ALA A 1 74 ? -16.579 4.401 15.851 1.00 88.81 74 ALA A C 1
ATOM 559 O O . ALA A 1 74 ? -17.704 4.428 15.350 1.00 88.81 74 ALA A O 1
ATOM 560 N N . ASN A 1 75 ? -15.737 5.428 15.755 1.00 91.19 75 ASN A N 1
ATOM 561 C CA . ASN A 1 75 ? -16.038 6.674 15.058 1.00 91.19 75 ASN A CA 1
ATOM 562 C C . ASN A 1 75 ? -14.819 7.166 14.266 1.00 91.19 75 ASN A C 1
ATOM 564 O O . ASN A 1 75 ? -13.716 7.262 14.808 1.00 91.19 75 ASN A O 1
ATOM 568 N N . GLY A 1 76 ? -15.018 7.475 12.980 1.00 87.88 76 GLY A N 1
ATOM 569 C CA . GLY A 1 76 ? -13.963 7.966 12.083 1.00 87.88 76 GLY A CA 1
ATOM 570 C C . GLY A 1 76 ? -12.866 6.946 11.738 1.00 87.88 76 GLY A C 1
ATOM 571 O O . GLY A 1 76 ? -11.804 7.332 11.264 1.00 87.88 76 GLY A O 1
ATOM 572 N N . VAL A 1 77 ? -13.095 5.653 11.993 1.00 87.06 77 VAL A N 1
ATOM 573 C CA . VAL A 1 77 ? -12.096 4.571 11.832 1.00 87.06 77 VAL A CA 1
ATOM 574 C C . VAL A 1 77 ? -12.427 3.581 10.715 1.00 87.06 77 VAL A C 1
ATOM 576 O O . VAL A 1 77 ? -11.722 2.588 10.558 1.00 87.06 77 VAL A O 1
ATOM 579 N N . ARG A 1 78 ? -13.502 3.817 9.960 1.00 86.38 78 ARG A N 1
ATOM 580 C CA . ARG A 1 78 ? -13.922 3.006 8.810 1.00 86.38 78 ARG A CA 1
ATOM 581 C C . ARG A 1 78 ? -14.008 3.885 7.576 1.00 86.38 78 ARG A C 1
ATOM 583 O O . ARG A 1 78 ? -14.428 5.036 7.672 1.00 86.38 78 ARG A O 1
ATOM 590 N N . TYR A 1 79 ? -13.625 3.331 6.436 1.00 82.25 79 TYR A N 1
ATOM 591 C CA . TYR A 1 79 ? -13.652 4.012 5.147 1.00 82.25 79 TYR A CA 1
ATOM 592 C C . TYR A 1 79 ? -14.052 3.029 4.038 1.00 82.25 79 TYR A C 1
ATOM 594 O O . TYR A 1 79 ? -14.001 1.818 4.250 1.00 82.25 79 TYR A O 1
ATOM 602 N N . PRO A 1 80 ? -14.495 3.511 2.862 1.00 84.69 80 PRO A N 1
ATOM 603 C CA . PRO A 1 80 ? -14.739 2.640 1.718 1.00 84.69 80 PRO A CA 1
ATOM 604 C C . PRO A 1 80 ? -13.477 1.856 1.344 1.00 84.69 80 PRO A C 1
ATOM 606 O O . PRO A 1 80 ? -12.376 2.409 1.348 1.00 84.69 80 PRO A O 1
ATOM 609 N N . GLY A 1 81 ? -13.633 0.576 1.006 1.00 81.75 81 GLY A N 1
ATOM 610 C CA . GLY A 1 81 ? -12.509 -0.264 0.599 1.00 81.75 81 GLY A CA 1
ATOM 611 C C . GLY A 1 81 ? -11.834 0.271 -0.665 1.00 81.75 81 GLY A C 1
ATOM 612 O O . GLY A 1 81 ? -12.489 0.481 -1.684 1.00 81.75 81 GLY A O 1
ATOM 613 N N . ILE A 1 82 ? -10.517 0.467 -0.602 1.00 83.62 82 ILE A N 1
ATOM 614 C CA . ILE A 1 82 ? -9.691 0.912 -1.732 1.00 83.62 82 ILE A CA 1
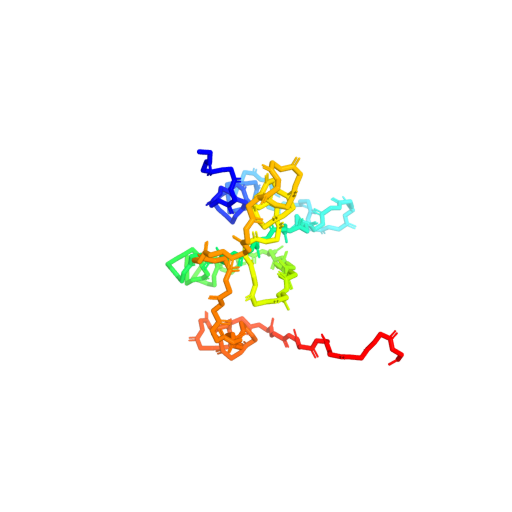ATOM 615 C C . ILE A 1 82 ? -9.054 -0.311 -2.396 1.00 83.62 82 ILE A C 1
ATOM 617 O O . ILE A 1 82 ? -8.543 -1.189 -1.701 1.00 83.62 82 ILE A O 1
ATOM 621 N N . ASN A 1 83 ? -9.046 -0.379 -3.730 1.00 88.25 83 ASN A N 1
ATOM 622 C CA . ASN A 1 83 ? -8.293 -1.411 -4.441 1.00 88.25 83 ASN A CA 1
ATOM 623 C C . ASN A 1 83 ? -6.841 -0.962 -4.669 1.00 88.25 83 ASN A C 1
ATOM 625 O O . ASN A 1 83 ? -6.538 -0.239 -5.614 1.00 88.25 83 ASN A O 1
ATOM 629 N N . PHE A 1 84 ? -5.937 -1.388 -3.788 1.00 86.12 84 PHE A N 1
ATOM 630 C CA . PHE A 1 84 ? -4.515 -1.049 -3.893 1.00 86.12 84 PHE A CA 1
ATOM 631 C C . PHE A 1 84 ? -3.795 -1.754 -5.051 1.00 86.12 84 PHE A C 1
ATOM 633 O O . PHE A 1 84 ? -2.760 -1.261 -5.490 1.00 86.12 84 PHE A O 1
ATOM 640 N N . ALA A 1 85 ? -4.339 -2.866 -5.559 1.00 89.88 85 ALA A N 1
ATOM 641 C CA . ALA A 1 85 ? -3.779 -3.574 -6.709 1.00 89.88 85 ALA A CA 1
ATOM 642 C C . ALA A 1 85 ? -3.863 -2.704 -7.974 1.00 89.88 85 ALA A C 1
ATOM 644 O O . ALA A 1 85 ? -2.837 -2.416 -8.586 1.00 89.88 85 ALA A O 1
ATOM 645 N N . ASP A 1 86 ? -5.046 -2.155 -8.265 1.00 92.62 86 ASP A N 1
ATOM 646 C CA . ASP A 1 86 ? -5.267 -1.260 -9.412 1.00 92.62 86 ASP A CA 1
ATOM 647 C C . ASP A 1 86 ? -4.393 0.004 -9.325 1.00 92.62 86 ASP A C 1
ATOM 649 O O . ASP A 1 86 ? -3.861 0.489 -10.321 1.00 92.62 86 ASP A O 1
ATOM 653 N N . ILE A 1 87 ? -4.205 0.532 -8.110 1.00 89.94 87 ILE A N 1
ATOM 654 C CA . ILE A 1 87 ? -3.315 1.672 -7.856 1.00 89.94 87 ILE A CA 1
ATOM 655 C C . ILE A 1 87 ? -1.859 1.321 -8.194 1.00 89.94 87 ILE A C 1
ATOM 657 O O . ILE A 1 87 ? -1.161 2.121 -8.819 1.00 89.94 87 ILE A O 1
ATOM 661 N N . ALA A 1 88 ? -1.392 0.146 -7.768 1.00 89.88 88 ALA A N 1
ATOM 662 C CA . ALA A 1 88 ? -0.038 -0.316 -8.041 1.00 89.88 88 ALA A CA 1
ATOM 663 C C . ALA A 1 88 ? 0.173 -0.566 -9.544 1.00 89.88 88 ALA A C 1
ATOM 665 O O . ALA A 1 88 ? 1.192 -0.145 -10.091 1.00 89.88 88 ALA A O 1
ATOM 666 N N . GLU A 1 89 ? -0.808 -1.157 -10.231 1.00 93.25 89 GLU A N 1
ATOM 667 C CA . GLU A 1 89 ? -0.782 -1.328 -11.690 1.00 93.25 89 GLU A CA 1
ATOM 668 C C . GLU A 1 89 ? -0.704 0.013 -12.418 1.00 93.25 89 GLU A C 1
ATOM 670 O O . GLU A 1 89 ? 0.156 0.194 -13.280 1.00 93.25 89 GLU A O 1
ATOM 675 N N . GLY A 1 90 ? -1.518 0.993 -12.013 1.00 92.44 90 GLY A N 1
ATOM 676 C CA . GLY A 1 90 ? -1.449 2.356 -12.543 1.00 92.44 90 GLY A CA 1
ATOM 677 C C . GLY A 1 90 ? -0.096 3.041 -12.306 1.00 92.44 90 GLY A C 1
ATOM 678 O O . GLY A 1 90 ? 0.299 3.912 -13.078 1.00 92.44 90 GLY A O 1
ATOM 679 N N . ALA A 1 91 ? 0.648 2.623 -11.278 1.00 90.56 91 ALA A N 1
ATOM 680 C CA . ALA A 1 91 ? 2.008 3.074 -10.991 1.00 90.56 91 ALA A CA 1
ATOM 681 C C . ALA A 1 91 ? 3.106 2.226 -11.673 1.00 90.56 91 ALA A C 1
ATOM 683 O O . ALA A 1 91 ? 4.285 2.408 -11.365 1.00 90.56 91 ALA A O 1
ATOM 684 N N . ASN A 1 92 ? 2.742 1.326 -12.596 1.00 92.69 92 ASN A N 1
ATOM 685 C CA . ASN A 1 92 ? 3.632 0.411 -13.322 1.00 92.69 92 ASN A CA 1
ATOM 686 C C . ASN A 1 92 ? 4.300 -0.668 -12.442 1.00 92.69 92 ASN A C 1
ATOM 688 O O . ASN A 1 92 ? 5.449 -1.052 -12.668 1.00 92.69 92 ASN A O 1
ATOM 692 N N . TRP A 1 93 ? 3.585 -1.165 -11.430 1.00 91.31 93 TRP A N 1
ATOM 693 C CA . TRP A 1 93 ? 3.993 -2.329 -10.642 1.00 91.31 93 TRP A CA 1
ATOM 694 C C . TRP A 1 93 ? 3.238 -3.579 -11.074 1.00 91.31 93 TRP A C 1
ATOM 696 O O . TRP A 1 93 ? 2.067 -3.529 -11.444 1.00 91.31 93 TRP A O 1
ATOM 706 N N . ARG A 1 94 ? 3.883 -4.738 -10.920 1.00 92.12 94 ARG A N 1
ATOM 707 C CA . ARG A 1 94 ? 3.163 -6.011 -10.912 1.00 92.12 94 ARG A CA 1
ATOM 708 C C . ARG A 1 94 ? 2.395 -6.121 -9.598 1.00 92.12 94 ARG A C 1
ATOM 710 O O . ARG A 1 94 ? 3.006 -6.045 -8.533 1.00 92.12 94 ARG A O 1
ATOM 717 N N . SER A 1 95 ? 1.084 -6.310 -9.679 1.00 91.25 95 SER A N 1
ATOM 718 C CA . SER A 1 95 ? 0.207 -6.346 -8.513 1.00 91.25 95 SER A CA 1
ATOM 719 C C . SER A 1 95 ? -0.524 -7.682 -8.394 1.00 91.25 95 SER A C 1
ATOM 721 O O . SER A 1 95 ? -0.705 -8.400 -9.378 1.00 91.25 95 SER A O 1
ATOM 723 N N . TYR A 1 96 ? -0.929 -8.017 -7.171 1.00 91.69 96 TYR A N 1
ATOM 724 C CA . TYR A 1 96 ? -1.808 -9.144 -6.890 1.00 91.69 96 TYR A CA 1
ATOM 725 C C . TYR A 1 96 ? -2.776 -8.756 -5.788 1.00 91.69 96 TYR A C 1
ATOM 727 O O . TYR A 1 96 ? -2.396 -8.110 -4.809 1.00 91.69 96 TYR A O 1
ATOM 735 N N . ARG A 1 97 ? -4.024 -9.204 -5.920 1.00 91.12 97 ARG A N 1
ATOM 736 C CA . ARG A 1 97 ? -5.040 -9.059 -4.884 1.00 91.12 97 ARG A CA 1
ATOM 737 C C . ARG A 1 97 ? -5.436 -10.431 -4.367 1.00 91.12 97 ARG A C 1
ATOM 739 O O . ARG A 1 97 ? -5.930 -11.258 -5.124 1.00 91.12 97 ARG A O 1
ATOM 746 N N . VAL A 1 98 ? -5.271 -10.633 -3.065 1.00 90.31 98 VAL A N 1
ATOM 747 C CA . VAL A 1 98 ? -5.711 -11.843 -2.367 1.00 90.31 98 VAL A CA 1
ATOM 748 C C . VAL A 1 98 ? -6.914 -11.478 -1.508 1.00 90.31 98 VAL A C 1
ATOM 750 O O . VAL A 1 98 ? -6.816 -10.655 -0.603 1.00 90.31 98 VAL A O 1
ATOM 753 N N . ASN A 1 99 ? -8.073 -12.046 -1.829 1.00 87.75 99 ASN A N 1
ATOM 754 C CA . ASN A 1 99 ? -9.330 -11.860 -1.093 1.00 87.75 99 ASN A CA 1
ATOM 755 C C . ASN A 1 99 ? -9.882 -13.176 -0.518 1.00 87.75 99 ASN A C 1
ATOM 757 O O . ASN A 1 99 ? -10.879 -13.161 0.199 1.00 87.75 99 ASN A O 1
ATOM 761 N N . ASN A 1 100 ? -9.225 -14.296 -0.815 1.00 85.81 100 ASN A N 1
ATOM 762 C CA . ASN A 1 100 ? -9.510 -15.613 -0.277 1.00 85.81 100 ASN A CA 1
ATOM 763 C C . ASN A 1 100 ? -8.174 -16.257 0.131 1.00 85.81 100 ASN A C 1
ATOM 765 O O . ASN A 1 100 ? -7.260 -16.277 -0.689 1.00 85.81 100 ASN A O 1
ATOM 769 N N . PRO A 1 101 ? -8.029 -16.747 1.374 1.00 75.38 101 PRO A N 1
ATOM 770 C CA . PRO A 1 101 ? -6.793 -17.377 1.842 1.00 75.38 101 PRO A CA 1
ATOM 771 C C . PRO A 1 101 ? -6.569 -18.810 1.320 1.00 75.38 101 PRO A C 1
ATOM 773 O O . PRO A 1 101 ? -5.590 -19.434 1.722 1.00 75.38 101 PRO A O 1
ATOM 776 N N . ARG A 1 102 ?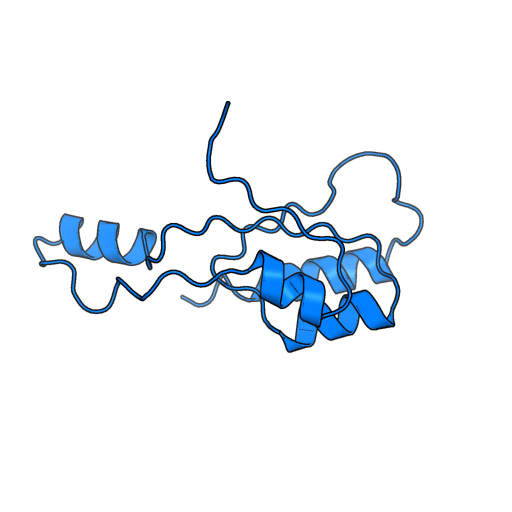 -7.483 -19.354 0.504 1.00 65.25 102 ARG A N 1
ATOM 777 C CA . ARG A 1 102 ? -7.415 -20.715 -0.054 1.00 65.25 102 ARG A CA 1
ATOM 778 C C . ARG A 1 102 ? -6.845 -20.749 -1.462 1.00 65.25 102 ARG A C 1
ATOM 780 O O . ARG A 1 102 ? -7.238 -19.870 -2.259 1.00 65.25 102 ARG A O 1
#

Secondary structure (DSSP, 8-state):
--TTSSHHHHHHHHHHH-TT-TTSS----EE-SS--HHHHHHHHHTT----EE----SB-HHHHHHHHHTTPPP-S-B-PPP-HHHHHHHTT----------

Sequence (102 aa):
MTWHRLALPAAITSALHEPQRRGSVGTPEMEASQPCLGELATAARHSLPITALVFNDAALSLIDVKQQQRGFKANGVRYPGINFADIAEGANWRSYRVNNPR

pLDDT: mean 77.73, std 17.57, range [30.56, 95.31]

Radius of gyration: 15.76 Å; chains: 1; bounding box: 41×30×40 Å

Foldseek 3Di:
DPPQACQLVVLVVVCVVCVPPPPDDDLPARAHCDYDLVSLLVCVVVVGPHDYDYDWPQFPVVVCVVCVVVVHDDDPTGDPTDDVQVSSVVSVHHGDDDPDPD